Protein AF-A0A6M0L7B6-F1 (afdb_monomer)

Structure (mmCIF, N/CA/C/O backbone):
data_AF-A0A6M0L7B6-F1
#
_entry.id   AF-A0A6M0L7B6-F1
#
loop_
_atom_site.group_PDB
_atom_site.id
_atom_site.type_symbol
_atom_site.label_atom_id
_atom_site.label_alt_id
_atom_site.label_comp_id
_atom_site.label_asym_id
_atom_site.label_entity_id
_atom_site.label_seq_id
_atom_site.pdbx_PDB_ins_code
_atom_site.Cartn_x
_atom_site.Cartn_y
_atom_site.Cartn_z
_atom_site.occupancy
_atom_site.B_iso_or_equiv
_atom_site.auth_seq_id
_atom_site.auth_comp_id
_atom_site.auth_asym_id
_atom_site.auth_atom_id
_atom_site.pdbx_PDB_model_num
ATOM 1 N N . MET A 1 1 ? 16.765 0.009 -6.163 1.00 65.12 1 MET A N 1
ATOM 2 C CA . MET A 1 1 ? 16.177 1.196 -6.831 1.00 65.12 1 MET A CA 1
ATOM 3 C C . MET A 1 1 ? 15.510 2.058 -5.776 1.00 65.12 1 MET A C 1
ATOM 5 O O . MET A 1 1 ? 14.851 1.486 -4.920 1.00 65.12 1 MET A O 1
ATOM 9 N N . LYS A 1 2 ? 15.656 3.389 -5.834 1.00 78.38 2 LYS A N 1
ATOM 10 C CA . LYS A 1 2 ? 15.070 4.315 -4.843 1.00 78.38 2 LYS A CA 1
ATOM 11 C C . LYS A 1 2 ? 13.540 4.164 -4.711 1.00 78.38 2 LYS A C 1
ATOM 13 O O . LYS A 1 2 ? 13.045 4.112 -3.597 1.00 78.38 2 LYS A O 1
ATOM 18 N N . ALA A 1 3 ? 12.839 3.973 -5.834 1.00 81.31 3 ALA A N 1
ATOM 19 C CA . ALA A 1 3 ? 11.378 3.843 -5.886 1.00 81.31 3 ALA A CA 1
ATOM 20 C C . ALA A 1 3 ? 10.810 2.625 -5.127 1.00 81.31 3 ALA A C 1
ATOM 22 O O . ALA A 1 3 ? 9.762 2.725 -4.507 1.00 81.31 3 ALA A O 1
ATOM 23 N N . ILE A 1 4 ? 11.508 1.481 -5.132 1.00 86.12 4 ILE A N 1
ATOM 24 C CA . ILE A 1 4 ? 11.054 0.271 -4.414 1.00 86.12 4 ILE A CA 1
ATOM 25 C C . ILE A 1 4 ? 11.182 0.464 -2.899 1.00 86.12 4 ILE A C 1
ATOM 27 O O . ILE A 1 4 ? 10.330 0.031 -2.130 1.00 86.12 4 ILE A O 1
ATOM 31 N N . THR A 1 5 ? 12.256 1.124 -2.460 1.00 89.06 5 THR A N 1
ATOM 32 C CA . THR A 1 5 ? 12.446 1.443 -1.041 1.00 89.06 5 THR A CA 1
ATOM 33 C C . THR A 1 5 ? 11.349 2.380 -0.545 1.00 89.06 5 THR A C 1
ATOM 35 O O . THR A 1 5 ? 10.758 2.111 0.493 1.00 89.06 5 THR A O 1
ATOM 38 N N . GLU A 1 6 ? 11.042 3.419 -1.320 1.00 91.12 6 GLU A N 1
ATOM 39 C CA . GLU A 1 6 ? 9.959 4.366 -1.039 1.00 91.12 6 GLU A CA 1
ATOM 40 C C . GLU A 1 6 ? 8.590 3.674 -0.989 1.00 91.12 6 GLU A C 1
ATOM 42 O O . GLU A 1 6 ? 7.854 3.845 -0.019 1.00 91.12 6 GLU A O 1
ATOM 47 N N . TYR A 1 7 ? 8.296 2.794 -1.953 1.00 93.69 7 TYR A N 1
ATOM 48 C CA . TYR A 1 7 ? 7.088 1.968 -1.935 1.00 93.69 7 TYR A CA 1
ATOM 49 C C . TYR A 1 7 ? 6.943 1.189 -0.617 1.00 93.69 7 TYR A C 1
ATOM 51 O O . TYR A 1 7 ? 5.901 1.267 0.028 1.00 93.69 7 TYR A O 1
ATOM 59 N N . HIS A 1 8 ? 7.989 0.488 -0.164 1.00 93.88 8 HIS A N 1
ATOM 60 C CA . HIS A 1 8 ? 7.920 -0.297 1.076 1.00 93.88 8 HIS A CA 1
ATOM 61 C C . HIS A 1 8 ? 7.767 0.556 2.341 1.00 93.88 8 HIS A C 1
ATOM 63 O O . HIS A 1 8 ? 7.225 0.089 3.345 1.00 93.88 8 HIS A O 1
ATOM 69 N N . GLU A 1 9 ? 8.264 1.792 2.341 1.00 95.81 9 GLU A N 1
ATOM 70 C CA . GLU A 1 9 ? 8.040 2.721 3.449 1.00 95.81 9 GLU A CA 1
ATOM 71 C C . GLU A 1 9 ? 6.570 3.143 3.516 1.00 95.81 9 GLU A C 1
ATOM 73 O O . GLU A 1 9 ? 5.958 3.066 4.585 1.00 95.81 9 GLU A O 1
ATOM 78 N N . VAL A 1 10 ? 5.980 3.503 2.374 1.00 95.75 10 VAL A N 1
ATOM 79 C CA . VAL A 1 10 ? 4.562 3.873 2.280 1.00 95.75 10 VAL A CA 1
ATOM 80 C C . VAL A 1 10 ? 3.654 2.677 2.575 1.00 95.75 10 VAL A C 1
ATOM 82 O O . VAL A 1 10 ? 2.692 2.809 3.330 1.00 95.75 10 VAL A O 1
ATOM 85 N N . GLU A 1 11 ? 3.990 1.489 2.075 1.00 96.50 11 GLU A N 1
ATOM 86 C CA . GLU A 1 11 ? 3.297 0.229 2.364 1.00 96.50 11 GLU A CA 1
ATOM 87 C C . GLU A 1 11 ? 3.239 -0.043 3.872 1.00 96.50 11 GLU A C 1
ATOM 89 O O . GLU A 1 11 ? 2.168 -0.295 4.420 1.00 96.50 11 GLU A O 1
ATOM 94 N N . LYS A 1 12 ? 4.357 0.111 4.592 1.00 96.81 12 LYS A N 1
ATOM 95 C CA . LYS A 1 12 ? 4.372 -0.031 6.058 1.00 96.81 12 LYS A CA 1
ATOM 96 C C . LYS A 1 12 ? 3.459 0.973 6.754 1.00 96.81 12 LYS A C 1
ATOM 98 O O . LYS A 1 12 ? 2.804 0.624 7.737 1.00 96.81 12 LYS A O 1
ATOM 103 N N . ILE A 1 13 ? 3.420 2.218 6.279 1.00 97.12 13 ILE A N 1
ATOM 104 C CA . ILE A 1 13 ? 2.537 3.253 6.833 1.00 97.12 13 ILE A CA 1
ATOM 105 C C . ILE A 1 13 ? 1.071 2.881 6.586 1.00 97.12 13 ILE A C 1
ATOM 107 O O . ILE A 1 13 ? 0.259 2.966 7.510 1.00 97.12 13 ILE A O 1
ATOM 111 N N . TYR A 1 14 ? 0.745 2.430 5.374 1.00 97.75 14 TYR A N 1
ATOM 112 C CA . TYR A 1 14 ? -0.586 1.968 4.995 1.00 97.75 14 TYR A CA 1
ATOM 113 C C . TYR A 1 14 ? -1.043 0.805 5.888 1.00 97.75 14 TYR A C 1
ATOM 115 O O . TYR A 1 14 ? -2.085 0.903 6.537 1.00 97.75 14 TYR A O 1
ATOM 123 N N . LEU A 1 15 ? -0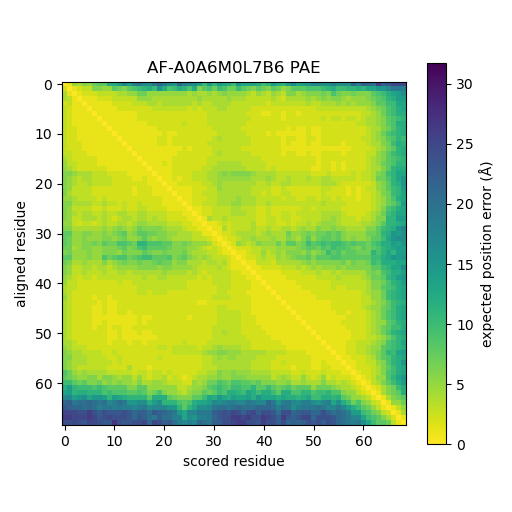.230 -0.250 6.005 1.00 97.19 15 LEU A N 1
ATOM 124 C CA . LEU A 1 15 ? -0.541 -1.434 6.814 1.00 97.19 15 LEU A CA 1
ATOM 125 C C . LEU A 1 15 ? -0.686 -1.090 8.300 1.00 97.19 15 LEU A C 1
ATOM 127 O O . LEU A 1 15 ? -1.577 -1.598 8.976 1.00 97.19 15 LEU A O 1
ATOM 131 N N . LYS A 1 16 ? 0.121 -0.159 8.819 1.00 97.31 16 LYS A N 1
ATOM 132 C CA . LYS A 1 16 ? -0.031 0.334 10.195 1.00 97.31 16 LYS A CA 1
ATOM 133 C C . LYS A 1 16 ? -1.350 1.086 10.409 1.00 97.31 16 LYS A C 1
ATOM 135 O O . LYS A 1 16 ? -1.880 1.069 11.518 1.00 97.31 16 LYS A O 1
ATOM 140 N N . LYS A 1 17 ? -1.861 1.772 9.383 1.00 96.69 17 LYS A N 1
ATOM 141 C CA . LYS A 1 17 ? -3.097 2.562 9.457 1.00 96.69 17 LYS A CA 1
ATOM 142 C C . LYS A 1 17 ? -4.355 1.712 9.281 1.00 96.69 17 LYS A C 1
ATOM 144 O O . LYS A 1 17 ? -5.323 1.935 10.002 1.00 96.69 17 LYS A O 1
ATOM 149 N N . PHE A 1 18 ? -4.346 0.773 8.337 1.00 96.12 18 PHE A N 1
ATOM 150 C CA . PHE A 1 18 ? -5.534 0.014 7.928 1.00 96.12 18 PHE A CA 1
ATOM 151 C C . PHE A 1 18 ? -5.510 -1.468 8.338 1.00 96.12 18 PHE A C 1
ATOM 153 O O . PHE A 1 18 ? -6.528 -2.145 8.218 1.00 96.12 18 PHE A O 1
ATOM 160 N N . GLY A 1 19 ? -4.389 -1.961 8.871 1.00 95.44 19 GLY A N 1
ATOM 161 C CA . GLY A 1 19 ? -4.203 -3.330 9.356 1.00 95.44 19 GLY A CA 1
ATOM 162 C C . GLY A 1 19 ? -3.254 -4.149 8.478 1.00 95.44 19 GLY A C 1
ATOM 163 O O . GLY A 1 19 ? -3.174 -3.941 7.269 1.00 95.44 19 GLY A O 1
ATOM 164 N N . GLU A 1 20 ? -2.557 -5.114 9.082 1.00 94.31 20 GLU A N 1
ATOM 165 C CA . GLU A 1 20 ? -1.524 -5.933 8.417 1.00 94.31 20 GLU A CA 1
ATOM 166 C C . GLU A 1 20 ? -2.058 -6.760 7.239 1.00 94.31 20 GLU A C 1
ATOM 168 O O . GLU A 1 20 ? -1.312 -7.048 6.313 1.00 94.31 20 GLU A O 1
ATOM 173 N N . HIS A 1 21 ? -3.356 -7.072 7.246 1.00 93.56 21 HIS A N 1
ATOM 174 C CA . HIS A 1 21 ? -4.024 -7.859 6.207 1.00 93.56 21 HIS A CA 1
ATOM 175 C C . HIS A 1 21 ? -4.719 -7.017 5.136 1.00 93.56 21 HIS A C 1
ATOM 177 O O . HIS A 1 21 ? -5.378 -7.569 4.266 1.00 93.56 21 HIS A O 1
ATOM 183 N N . SER A 1 22 ? -4.628 -5.684 5.186 1.00 93.69 22 SER A N 1
ATOM 184 C CA . SER A 1 22 ? -5.426 -4.775 4.340 1.00 93.69 22 SER A CA 1
ATOM 185 C C . SER A 1 22 ? -5.023 -4.731 2.856 1.00 93.69 22 SER A C 1
ATOM 187 O O . SER A 1 22 ? -5.637 -3.986 2.091 1.00 93.69 22 SER A O 1
ATOM 189 N N . LEU A 1 23 ? -4.019 -5.515 2.454 1.00 94.12 23 LEU A N 1
ATOM 190 C CA . LEU A 1 23 ? -3.545 -5.654 1.072 1.00 94.12 23 LEU A CA 1
ATOM 191 C C . LEU A 1 23 ? -3.471 -7.119 0.593 1.00 94.12 23 LEU A C 1
ATOM 193 O O . LEU A 1 23 ? -3.004 -7.351 -0.518 1.00 94.12 23 LEU A O 1
ATOM 197 N N . ASP A 1 24 ? -3.929 -8.101 1.382 1.00 93.00 24 ASP A N 1
ATOM 198 C CA . ASP A 1 24 ? -3.810 -9.544 1.082 1.00 93.00 24 ASP A CA 1
ATOM 199 C C . ASP A 1 24 ? -4.335 -9.949 -0.313 1.00 93.00 24 ASP A C 1
ATOM 201 O O . ASP A 1 24 ? -3.830 -10.894 -0.921 1.00 93.00 24 ASP A O 1
ATOM 205 N N . TYR A 1 25 ? -5.335 -9.234 -0.831 1.00 91.38 25 TYR A N 1
ATOM 206 C CA . TYR A 1 25 ? -5.959 -9.462 -2.138 1.00 91.38 25 TYR A CA 1
ATOM 207 C C . TYR A 1 25 ? -5.804 -8.274 -3.099 1.00 91.38 25 TYR A C 1
ATOM 209 O O . TYR A 1 25 ? -6.411 -8.258 -4.170 1.00 91.38 25 TYR A O 1
ATOM 217 N N . VAL A 1 26 ? -4.985 -7.280 -2.744 1.00 91.44 26 VAL A N 1
ATOM 218 C CA . VAL A 1 26 ? -4.789 -6.065 -3.541 1.00 91.44 26 VAL A CA 1
ATOM 219 C C . VAL A 1 26 ? -3.548 -6.215 -4.415 1.00 91.44 26 VAL A C 1
ATOM 221 O O . VAL A 1 26 ? -2.426 -6.304 -3.926 1.00 91.44 26 VAL A O 1
ATOM 224 N N . HIS A 1 27 ? -3.736 -6.184 -5.735 1.00 89.69 27 HIS A N 1
ATOM 225 C CA . HIS A 1 27 ? -2.631 -6.224 -6.692 1.00 89.69 27 HIS A CA 1
ATOM 226 C C . HIS A 1 27 ? -2.247 -4.808 -7.145 1.00 89.69 27 HIS A C 1
ATOM 228 O O . HIS A 1 27 ? -2.962 -4.183 -7.932 1.00 89.69 27 HIS A O 1
ATOM 234 N N . LEU A 1 28 ? -1.114 -4.289 -6.661 1.00 90.19 28 LEU A N 1
ATOM 235 C CA . LEU A 1 28 ? -0.680 -2.916 -6.957 1.00 90.19 28 LEU A CA 1
ATOM 236 C C . LEU A 1 28 ? 0.227 -2.804 -8.193 1.00 90.19 28 LEU A C 1
ATOM 238 O O . LEU A 1 28 ? 0.086 -1.837 -8.942 1.00 90.19 28 LEU A O 1
ATOM 242 N N . PHE A 1 29 ? 1.115 -3.774 -8.421 1.00 90.06 29 PHE A N 1
ATOM 243 C CA . PHE A 1 29 ? 2.013 -3.866 -9.583 1.00 90.06 29 PHE A CA 1
ATOM 244 C C . PHE A 1 29 ? 2.607 -5.281 -9.691 1.00 90.06 29 PHE A C 1
ATOM 246 O O . PHE A 1 29 ? 2.517 -6.054 -8.739 1.00 90.06 29 PHE A O 1
ATOM 253 N N . ASP A 1 30 ? 3.215 -5.619 -10.833 1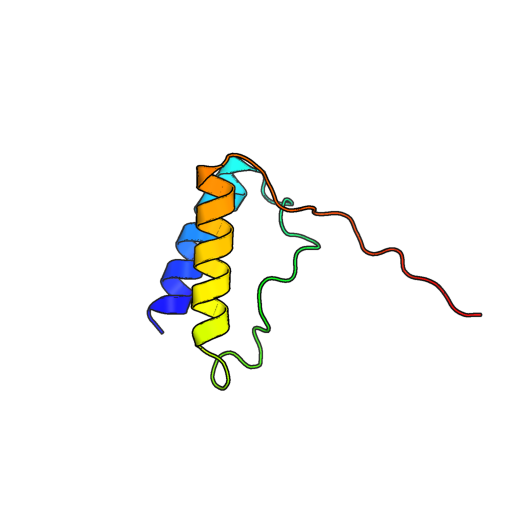.00 86.81 30 ASP A N 1
ATOM 254 C CA . ASP A 1 30 ? 3.895 -6.906 -11.031 1.00 86.81 30 ASP A CA 1
ATOM 255 C C . ASP A 1 30 ? 5.352 -6.853 -10.516 1.00 86.81 30 ASP A C 1
ATOM 257 O O . ASP A 1 30 ? 6.194 -6.158 -11.100 1.00 86.81 30 ASP A O 1
ATOM 261 N N . PRO A 1 31 ? 5.704 -7.601 -9.451 1.00 81.69 31 PRO A N 1
ATOM 262 C CA . PRO A 1 31 ? 7.050 -7.576 -8.892 1.00 81.69 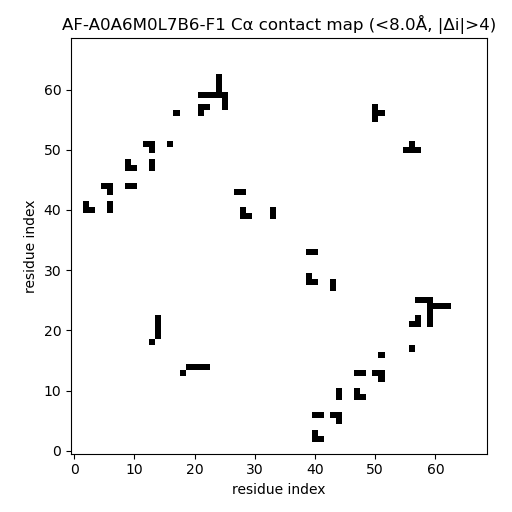31 PRO A CA 1
ATOM 263 C C . PRO A 1 31 ? 8.111 -8.238 -9.787 1.00 81.69 31 PRO A C 1
ATOM 265 O O . PRO A 1 31 ? 9.303 -7.982 -9.613 1.00 81.69 31 PRO A O 1
ATOM 268 N N . VAL A 1 32 ? 7.717 -9.080 -10.748 1.00 84.12 32 VAL A N 1
ATOM 269 C CA . VAL A 1 32 ? 8.639 -9.798 -11.644 1.00 84.12 32 VAL A CA 1
ATOM 270 C C . VAL A 1 32 ? 9.115 -8.894 -12.782 1.00 84.12 32 VAL A C 1
ATOM 272 O O . VAL A 1 32 ? 10.258 -9.003 -13.227 1.00 84.12 32 VAL A O 1
ATOM 275 N N . ASN A 1 33 ? 8.270 -7.961 -13.226 1.00 81.62 33 ASN A N 1
ATOM 276 C CA . ASN A 1 33 ? 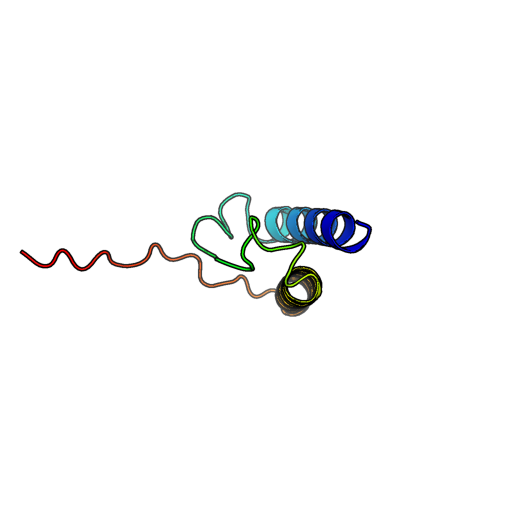8.528 -7.103 -14.383 1.00 81.62 33 ASN A CA 1
ATOM 277 C C . ASN A 1 33 ? 8.941 -5.663 -14.030 1.00 81.62 33 ASN A C 1
ATOM 279 O O . ASN A 1 33 ? 8.994 -4.812 -14.917 1.00 81.62 33 ASN A O 1
ATOM 283 N N . ILE A 1 34 ? 9.331 -5.386 -12.779 1.00 82.81 34 ILE A N 1
ATOM 284 C CA . ILE A 1 34 ? 9.726 -4.037 -12.317 1.00 82.81 34 ILE A CA 1
ATOM 285 C C . ILE A 1 34 ? 10.835 -3.411 -13.180 1.00 82.81 34 ILE A C 1
ATOM 287 O O . ILE A 1 34 ? 10.867 -2.199 -13.377 1.00 82.81 34 ILE A O 1
ATOM 291 N N . HIS A 1 35 ? 11.764 -4.215 -13.704 1.00 81.50 35 HIS A N 1
ATOM 292 C CA . HIS A 1 35 ? 12.835 -3.711 -14.571 1.00 81.50 35 HIS A CA 1
ATOM 293 C C . HIS A 1 35 ? 12.328 -3.210 -15.928 1.00 81.50 35 HIS A C 1
ATOM 295 O O . HIS A 1 35 ? 12.949 -2.326 -16.515 1.00 81.50 35 HIS A O 1
ATOM 301 N N . ASN A 1 36 ? 11.215 -3.768 -16.405 1.00 84.12 36 ASN A N 1
ATOM 302 C CA . ASN A 1 36 ? 10.584 -3.403 -17.668 1.00 84.12 36 ASN A CA 1
ATOM 303 C C . ASN A 1 36 ? 9.579 -2.255 -17.488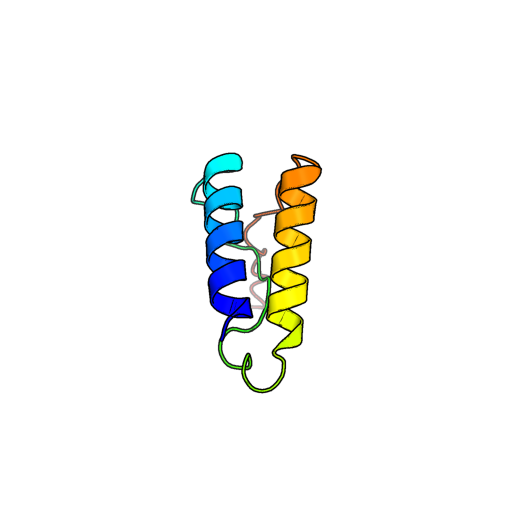 1.00 84.12 36 ASN A C 1
ATOM 305 O O . ASN A 1 36 ? 9.418 -1.463 -18.412 1.00 84.12 36 ASN A O 1
ATOM 309 N N . TYR A 1 37 ? 8.956 -2.146 -16.307 1.00 84.00 37 TYR A N 1
ATOM 310 C CA . TYR A 1 37 ? 7.930 -1.143 -15.994 1.00 84.00 37 TYR A CA 1
ATOM 311 C C . TYR A 1 37 ? 8.167 -0.465 -14.629 1.00 84.00 37 TYR A C 1
ATOM 313 O O . TYR A 1 37 ? 7.357 -0.584 -13.705 1.00 84.00 37 TYR A O 1
ATOM 321 N N . PRO A 1 38 ? 9.288 0.256 -14.450 1.00 84.94 38 PRO A N 1
ATOM 322 C CA . PRO A 1 38 ? 9.622 0.891 -13.174 1.00 84.94 38 PRO A CA 1
ATOM 323 C C . PRO A 1 38 ? 8.609 1.960 -12.734 1.00 84.94 38 PRO A C 1
ATOM 325 O O . PRO A 1 38 ? 8.512 2.267 -11.545 1.00 84.94 38 PRO A O 1
ATOM 328 N N . GLU A 1 39 ? 7.841 2.527 -13.666 1.00 89.38 39 GLU A N 1
ATOM 329 C CA . GLU A 1 39 ? 6.770 3.481 -13.391 1.00 89.38 39 GLU A CA 1
ATOM 330 C C . GLU A 1 39 ? 5.577 2.869 -12.646 1.00 89.38 39 GLU A C 1
ATOM 332 O O . GLU A 1 39 ? 4.842 3.604 -11.987 1.00 89.38 39 GLU A O 1
ATOM 337 N N . GLU A 1 40 ? 5.374 1.550 -12.712 1.00 90.06 40 GLU A N 1
ATOM 338 C CA . GLU A 1 40 ? 4.284 0.895 -11.983 1.00 90.06 40 GLU A CA 1
ATOM 339 C C . GLU A 1 40 ? 4.496 0.977 -10.474 1.00 90.06 40 GLU A C 1
ATOM 341 O O . GLU A 1 40 ? 3.539 1.202 -9.738 1.00 90.06 40 GLU A O 1
ATOM 346 N N . VAL A 1 41 ? 5.752 0.901 -10.025 1.00 90.94 41 VAL A N 1
ATOM 347 C CA . VAL A 1 41 ? 6.111 1.061 -8.610 1.00 90.94 41 VAL A CA 1
ATOM 348 C C . VAL A 1 41 ? 5.771 2.470 -8.127 1.00 90.94 41 VAL A C 1
ATOM 350 O O . VAL A 1 41 ? 5.198 2.621 -7.056 1.00 90.94 41 VAL A O 1
ATOM 353 N N . LEU A 1 42 ? 6.052 3.501 -8.932 1.00 91.62 42 LEU A N 1
ATOM 354 C CA . LEU A 1 42 ? 5.703 4.884 -8.585 1.00 91.62 42 LEU A CA 1
ATOM 355 C C . LEU A 1 42 ? 4.184 5.068 -8.487 1.00 91.62 42 LEU A C 1
ATOM 357 O O . LEU A 1 42 ? 3.692 5.596 -7.497 1.00 91.62 42 LEU A O 1
ATOM 361 N N . ARG A 1 43 ? 3.426 4.550 -9.461 1.00 93.56 43 ARG A N 1
ATOM 362 C CA . ARG A 1 43 ? 1.955 4.606 -9.425 1.00 93.56 43 ARG A CA 1
ATOM 363 C C . ARG A 1 43 ? 1.373 3.836 -8.240 1.00 93.56 43 ARG A C 1
ATOM 365 O O . ARG A 1 43 ? 0.342 4.233 -7.705 1.00 93.56 43 ARG A O 1
ATOM 372 N N . ALA A 1 44 ? 1.988 2.719 -7.856 1.00 94.25 44 ALA A N 1
ATOM 373 C CA . ALA A 1 44 ? 1.593 1.957 -6.680 1.00 94.25 44 ALA A CA 1
ATOM 374 C C . ALA A 1 44 ? 1.822 2.757 -5.393 1.00 94.25 44 ALA A C 1
ATOM 376 O O . ALA A 1 44 ? 0.927 2.807 -4.550 1.00 94.25 44 ALA A O 1
ATOM 377 N N . THR A 1 45 ? 2.968 3.431 -5.277 1.00 95.31 45 THR A N 1
ATOM 378 C CA . THR A 1 45 ? 3.254 4.353 -4.171 1.00 95.31 45 THR A CA 1
ATOM 379 C C . THR A 1 45 ? 2.212 5.468 -4.102 1.00 95.31 45 THR A C 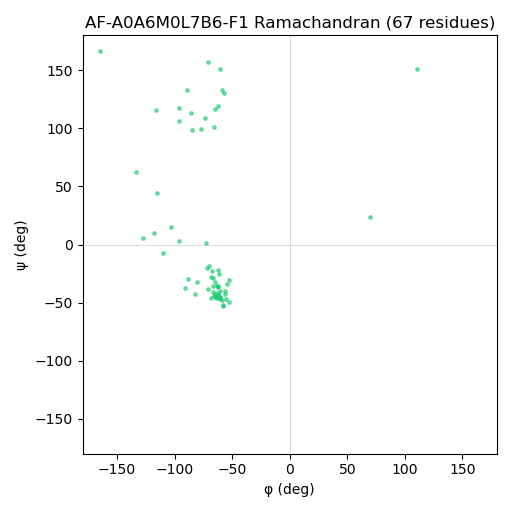1
ATOM 381 O O . THR A 1 45 ? 1.575 5.620 -3.062 1.00 95.31 45 THR A O 1
ATOM 384 N N . ASP A 1 46 ? 1.948 6.166 -5.214 1.00 95.75 46 ASP A N 1
ATOM 385 C CA . ASP A 1 46 ? 0.968 7.262 -5.270 1.00 95.75 46 ASP A CA 1
ATOM 386 C C . ASP A 1 46 ? -0.427 6.806 -4.813 1.00 95.75 46 ASP A C 1
ATOM 388 O O . ASP A 1 46 ? -1.106 7.490 -4.046 1.00 95.75 46 ASP A O 1
ATOM 392 N N . LYS A 1 47 ? -0.856 5.610 -5.242 1.00 95.75 47 LYS A N 1
ATOM 393 C CA . LYS A 1 47 ? -2.128 5.006 -4.821 1.00 95.75 47 LYS A CA 1
ATOM 394 C C . LYS A 1 47 ? -2.174 4.774 -3.311 1.00 95.75 47 LYS A C 1
ATOM 396 O O . LYS A 1 47 ? -3.178 5.099 -2.675 1.00 95.75 47 LYS A O 1
ATOM 401 N N . LEU A 1 48 ? -1.119 4.197 -2.731 1.00 96.50 48 LEU A N 1
ATOM 402 C CA . LEU A 1 48 ? -1.053 3.965 -1.288 1.00 96.50 48 LEU A CA 1
ATOM 403 C C . LEU A 1 48 ? -1.107 5.289 -0.515 1.00 96.50 48 LEU A C 1
ATOM 405 O O . LEU A 1 48 ? -1.863 5.399 0.452 1.00 96.50 48 LEU A O 1
ATOM 409 N N . GLU A 1 49 ? -0.360 6.304 -0.950 1.00 96.56 49 GLU A N 1
ATOM 410 C CA . GLU A 1 49 ? -0.378 7.636 -0.339 1.00 96.56 49 GLU A CA 1
ATOM 411 C C . GLU A 1 49 ? -1.756 8.298 -0.437 1.00 96.56 49 GLU A C 1
ATOM 413 O O . GLU A 1 49 ? -2.246 8.863 0.544 1.00 96.56 49 GLU A O 1
ATOM 418 N N . GLU A 1 50 ? -2.424 8.184 -1.585 1.00 97.44 50 GLU A N 1
ATOM 419 C CA . GLU A 1 50 ? -3.781 8.687 -1.789 1.00 97.44 50 GLU A CA 1
ATOM 420 C C . GLU A 1 50 ? -4.774 8.020 -0.827 1.00 97.44 50 GLU A C 1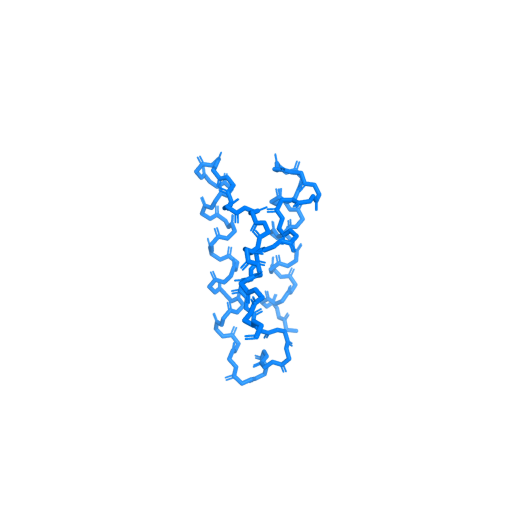
ATOM 422 O O . GLU A 1 50 ? -5.566 8.709 -0.176 1.00 97.44 50 GLU A O 1
ATOM 427 N N . ALA A 1 51 ? -4.708 6.696 -0.680 1.00 96.44 51 ALA A N 1
ATOM 428 C CA . ALA A 1 51 ? -5.546 5.943 0.248 1.00 96.44 51 ALA A CA 1
ATOM 429 C C . ALA A 1 51 ? -5.274 6.335 1.712 1.00 96.44 51 ALA A C 1
ATOM 431 O O . ALA A 1 51 ? -6.209 6.589 2.482 1.00 96.44 51 ALA A O 1
ATOM 432 N N . ILE A 1 52 ? -3.997 6.487 2.092 1.00 97.06 52 ILE A N 1
ATOM 433 C CA . ILE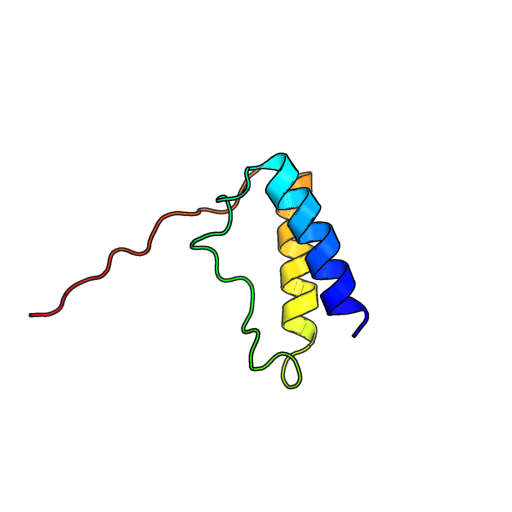 A 1 52 ? -3.589 6.994 3.411 1.00 97.06 52 ILE A CA 1
ATOM 434 C C . ILE A 1 52 ? -4.165 8.392 3.647 1.00 97.06 52 ILE A C 1
ATOM 436 O O . ILE A 1 52 ? -4.734 8.634 4.717 1.00 97.06 52 ILE A O 1
ATOM 440 N N . SER A 1 53 ? -4.030 9.296 2.677 1.00 97.38 53 SER A N 1
ATOM 441 C CA . SER A 1 53 ? -4.466 10.693 2.764 1.00 97.38 53 SER A CA 1
ATOM 442 C C . SER A 1 53 ? -5.984 10.803 2.906 1.00 97.38 53 SER A C 1
ATOM 444 O O . SER A 1 53 ? -6.480 11.494 3.796 1.00 97.38 53 SER A O 1
ATOM 446 N N . LYS A 1 54 ? -6.734 10.034 2.109 1.00 96.38 54 LYS A N 1
ATOM 447 C CA . LYS A 1 54 ? -8.202 9.966 2.178 1.00 96.38 54 LYS A CA 1
ATOM 448 C C . LYS A 1 54 ? -8.718 9.223 3.409 1.00 96.38 54 LYS A C 1
ATOM 450 O O . LYS A 1 54 ? -9.876 9.395 3.775 1.00 96.38 54 LYS A O 1
ATOM 455 N N . GLY A 1 55 ? -7.884 8.396 4.041 1.00 95.88 55 GLY A N 1
ATOM 456 C CA . GLY A 1 55 ? -8.309 7.533 5.142 1.00 95.88 55 GLY A CA 1
ATOM 457 C C . GLY A 1 55 ? -9.236 6.402 4.691 1.00 95.88 55 GLY A C 1
ATOM 458 O O . GLY A 1 55 ? -10.000 5.895 5.506 1.00 95.88 55 GLY A O 1
ATOM 459 N N . VAL A 1 56 ? -9.179 6.023 3.413 1.00 95.69 56 VAL A N 1
ATOM 460 C CA . VAL A 1 56 ? -10.023 4.984 2.815 1.00 95.69 56 VAL A CA 1
ATOM 461 C C . VAL A 1 56 ? -9.118 3.837 2.366 1.00 95.69 56 VAL A C 1
ATOM 463 O O . VAL A 1 56 ? -8.279 4.074 1.496 1.00 95.69 56 VAL A O 1
ATOM 466 N N . PRO A 1 57 ? -9.246 2.627 2.941 1.00 95.06 57 PRO A N 1
ATOM 467 C CA . PRO A 1 57 ? -8.469 1.480 2.494 1.00 95.06 57 PRO A CA 1
ATOM 468 C C . PRO A 1 57 ? -8.947 0.989 1.122 1.00 95.06 57 PRO A C 1
ATOM 470 O O . PRO A 1 57 ? -10.095 1.207 0.730 1.00 95.06 57 PRO A O 1
ATOM 473 N N . PHE A 1 58 ? -8.068 0.291 0.411 1.00 94.12 58 PHE A N 1
ATOM 474 C CA . PHE A 1 58 ? -8.426 -0.485 -0.769 1.00 94.12 58 PHE A CA 1
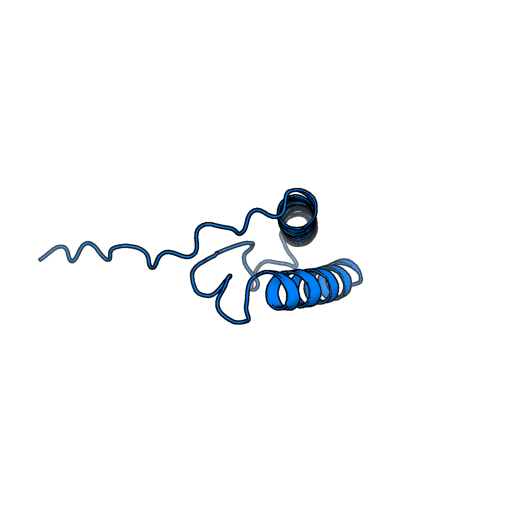ATOM 475 C C . PHE A 1 58 ? -9.437 -1.578 -0.431 1.00 94.12 58 PHE A C 1
ATOM 477 O O . PHE A 1 58 ? -9.457 -2.110 0.682 1.00 94.12 58 PHE A O 1
ATOM 484 N N . ASP A 1 59 ? -10.250 -1.929 -1.426 1.00 92.25 59 ASP A N 1
ATOM 485 C CA . ASP A 1 59 ? -11.071 -3.127 -1.350 1.00 92.25 59 ASP A CA 1
ATOM 486 C C . ASP A 1 59 ? -10.154 -4.353 -1.322 1.00 92.25 59 ASP A C 1
ATOM 488 O O . ASP A 1 59 ? -9.391 -4.601 -2.255 1.00 92.25 59 ASP A O 1
ATOM 492 N N . ASN A 1 60 ? -10.210 -5.082 -0.214 1.00 90.69 60 ASN A N 1
ATOM 493 C CA . ASN A 1 60 ? -9.369 -6.233 0.072 1.00 90.69 60 ASN A CA 1
ATOM 494 C C . ASN A 1 60 ? -10.220 -7.503 0.165 1.00 90.69 60 ASN A C 1
ATOM 496 O O . ASN A 1 60 ? -10.113 -8.303 1.097 1.00 90.69 60 ASN A O 1
ATOM 500 N N . THR A 1 61 ? -11.135 -7.645 -0.785 1.00 89.38 61 THR A N 1
ATOM 501 C CA . THR A 1 61 ? -12.010 -8.806 -0.883 1.00 89.38 61 THR A CA 1
ATOM 502 C C . THR A 1 61 ? -11.343 -9.874 -1.739 1.00 89.38 61 THR A C 1
ATOM 504 O O . THR A 1 61 ? -10.825 -9.598 -2.821 1.00 89.38 61 THR A O 1
ATOM 507 N N . LYS A 1 62 ? -11.350 -11.119 -1.251 1.00 86.00 62 LYS A N 1
ATOM 508 C CA . LYS A 1 62 ? -10.860 -12.266 -2.017 1.00 86.00 62 LYS A CA 1
ATOM 509 C C . LYS A 1 62 ? -11.638 -12.355 -3.336 1.00 86.00 62 LYS A C 1
ATOM 511 O O . LYS A 1 62 ? -12.867 -12.352 -3.276 1.00 86.00 62 LYS A O 1
ATOM 516 N N . PRO A 1 63 ? -10.969 -12.480 -4.495 1.00 78.25 63 PRO A N 1
ATOM 517 C CA . PRO A 1 63 ? -11.676 -12.670 -5.752 1.00 78.25 63 PRO A CA 1
ATOM 518 C C . PRO A 1 63 ? -12.535 -13.934 -5.668 1.00 78.25 63 PRO A C 1
ATOM 520 O O . PRO A 1 63 ? -12.068 -14.984 -5.209 1.00 78.25 63 PRO A O 1
ATOM 523 N N . GLU A 1 64 ? -13.791 -13.831 -6.097 1.00 76.69 64 GLU A N 1
ATOM 524 C CA . GLU A 1 64 ? -14.631 -15.005 -6.296 1.00 76.69 64 GLU A CA 1
ATOM 525 C C . GLU A 1 64 ? -13.977 -15.861 -7.384 1.00 76.69 64 GLU A C 1
ATOM 527 O O . GLU A 1 64 ? -13.724 -15.409 -8.499 1.00 76.69 64 GLU A O 1
ATOM 532 N N . VAL A 1 65 ? -13.607 -17.091 -7.029 1.00 72.19 65 VAL A N 1
ATOM 533 C CA . VAL A 1 65 ? -13.082 -18.045 -8.003 1.00 72.19 65 VAL A CA 1
ATOM 534 C C . VAL A 1 65 ? -14.293 -18.704 -8.640 1.00 72.19 65 VAL A C 1
ATOM 536 O O . VAL A 1 65 ? -14.865 -19.626 -8.059 1.00 72.19 65 VAL A O 1
ATOM 539 N N . ASP A 1 66 ? -14.690 -18.228 -9.816 1.00 61.88 66 ASP A N 1
ATOM 540 C CA . ASP A 1 66 ? -15.670 -18.930 -10.639 1.00 61.88 66 ASP A CA 1
ATOM 541 C C . ASP A 1 66 ? -15.059 -20.260 -11.093 1.00 61.88 66 ASP A C 1
ATOM 543 O O . ASP A 1 66 ? -14.214 -20.325 -11.989 1.00 61.88 66 ASP A O 1
ATOM 547 N N . VAL A 1 67 ? -15.449 -21.346 -10.426 1.00 61.22 67 VAL A N 1
ATOM 548 C CA . VAL A 1 67 ? -15.051 -22.698 -10.818 1.00 61.22 67 VAL A CA 1
ATOM 549 C C . VAL A 1 67 ? -15.902 -23.088 -12.024 1.00 61.22 67 VAL A C 1
ATOM 551 O O . VAL A 1 67 ? -17.062 -23.469 -11.883 1.00 61.22 67 VAL A O 1
ATOM 554 N N . ILE A 1 68 ? -15.337 -22.962 -13.224 1.00 64.88 68 ILE A N 1
ATOM 555 C CA . ILE A 1 68 ? -15.947 -23.497 -14.445 1.00 64.88 68 ILE A CA 1
ATOM 556 C C . ILE A 1 68 ? -15.772 -25.026 -14.396 1.00 64.88 68 ILE A C 1
ATOM 558 O O . ILE A 1 68 ? -14.642 -25.510 -14.484 1.00 64.88 68 ILE A O 1
ATOM 562 N N . TYR A 1 69 ? -16.871 -25.758 -14.180 1.00 53.47 69 TYR A N 1
ATOM 563 C CA . TYR A 1 69 ? -16.934 -27.229 -14.217 1.00 53.47 69 TYR A CA 1
ATOM 564 C C . TYR A 1 69 ? -17.038 -27.770 -15.645 1.00 53.47 69 TYR A C 1
ATOM 566 O O . TYR A 1 69 ? -17.749 -27.142 -16.463 1.00 53.47 69 TYR A O 1
#

Nearest PDB structures (foldseek):
  6b40-assembly1_E  TM=3.815E-01  e=7.320E+00  Branchiostoma belcheri
  8v2c-assembly1_A  TM=2.851E-01  e=5.012E+00  Mus musculus

Sequence (69 aa):
MKAITEYHEVEKIYLKKFGEHSLDYVHLFDPVNIHNYPEEVLRATDKLEEAISKGVPFDNTKPEVDVIY

Radius of gyration: 13.54 Å; Cα contacts (8 Å, |Δi|>4): 49; chains: 1; bounding box: 33×38×28 Å

Mean predicted aligned error: 5.03 Å

pLDDT: mean 88.93, std 9.75, range [53.47, 97.75]

Foldseek 3Di:
DVLQVLLVVLVVVLCVLPHVQLCVQPDQDDPVCCVVCVVSSVSSSVVSVVCVVVVHGDDRDHDDPPPDD

Secondary structure (DSSP, 8-state):
-HHHHHHHHHHHHHHHHH-TTTTTT---S-SSSTTT-HHHHHHHHHHHHHHHHHT-PPP-PPPP-----

Solvent-accessible surface area (backbone atoms only — not comparable to full-atom values): 4280 Å² total; per-residue (Å²): 112,74,58,61,57,52,30,54,54,51,50,52,53,40,29,72,74,68,36,87,67,47,50,81,52,51,86,67,64,66,84,87,48,38,91,82,45,59,64,42,47,51,54,34,34,53,51,48,52,49,29,58,73,71,71,45,79,67,79,50,61,75,78,82,78,82,80,84,128